Protein AF-A0A409YKT4-F1 (afdb_monomer)

InterPro domains:
  IPR027417 P-loop containing nucleoside triphosphate hydrolase [G3DSA:3.40.50.300] (1-97)

Structure (mmCIF, N/CA/C/O backbone):
data_AF-A0A409YKT4-F1
#
_entry.id   AF-A0A409YKT4-F1
#
loop_
_atom_site.group_PDB
_atom_site.id
_atom_site.type_symbol
_atom_site.label_atom_id
_atom_site.label_alt_id
_atom_site.label_comp_id
_atom_site.label_asym_id
_atom_site.label_entity_id
_atom_site.label_seq_id
_atom_site.pdbx_PDB_ins_code
_atom_site.Cartn_x
_atom_site.Cartn_y
_atom_site.Cartn_z
_atom_site.occupancy
_atom_site.B_iso_or_equiv
_atom_site.auth_seq_id
_atom_site.auth_comp_id
_atom_site.auth_asym_id
_atom_site.auth_atom_id
_atom_site.pdbx_PDB_model_num
ATOM 1 N N . MET A 1 1 ? 3.255 9.803 -7.952 1.00 63.53 1 MET A N 1
ATOM 2 C CA . MET A 1 1 ? 1.813 9.509 -7.768 1.00 63.53 1 MET A CA 1
ATOM 3 C C . MET A 1 1 ? 1.174 10.604 -6.913 1.00 63.53 1 MET A C 1
ATOM 5 O O . MET A 1 1 ? 1.896 11.323 -6.240 1.00 63.53 1 MET A O 1
ATOM 9 N N . GLY A 1 2 ? -0.152 10.777 -6.958 1.00 76.25 2 GLY A N 1
ATOM 10 C CA . GLY A 1 2 ? -0.863 11.796 -6.167 1.00 76.25 2 GLY A CA 1
ATOM 11 C C . GLY A 1 2 ? -1.295 11.315 -4.773 1.00 76.25 2 GLY A C 1
ATOM 12 O O . GLY A 1 2 ? -1.206 10.130 -4.449 1.00 76.25 2 GLY A O 1
ATOM 13 N N . GLY A 1 3 ? -1.831 12.228 -3.955 1.00 75.62 3 GLY A N 1
ATOM 14 C CA . GLY A 1 3 ? -2.206 11.950 -2.559 1.00 75.62 3 GLY A CA 1
ATOM 15 C C . GLY A 1 3 ? -3.282 10.870 -2.364 1.00 75.62 3 GLY A C 1
ATOM 16 O O . GLY A 1 3 ? -3.268 10.177 -1.350 1.00 75.62 3 GLY A O 1
ATOM 17 N N . THR A 1 4 ? -4.196 10.678 -3.322 1.00 82.00 4 THR A N 1
ATOM 18 C CA . THR A 1 4 ? -5.217 9.613 -3.249 1.00 82.00 4 THR A CA 1
ATOM 19 C C . THR A 1 4 ? -4.596 8.226 -3.410 1.00 82.00 4 THR A C 1
ATOM 21 O O . THR A 1 4 ? -4.919 7.317 -2.651 1.00 82.00 4 THR A O 1
ATOM 24 N N . THR A 1 5 ? -3.653 8.062 -4.341 1.00 84.25 5 THR A N 1
ATOM 25 C CA . THR A 1 5 ? -2.999 6.771 -4.589 1.00 84.25 5 THR A CA 1
ATOM 26 C C . THR A 1 5 ? -2.176 6.319 -3.386 1.00 84.25 5 THR A C 1
ATOM 28 O O . THR A 1 5 ? -2.262 5.161 -2.990 1.00 84.25 5 THR A O 1
ATOM 31 N N . LEU A 1 6 ? -1.456 7.242 -2.739 1.00 85.12 6 LEU A N 1
ATOM 32 C CA . LEU A 1 6 ? -0.695 6.933 -1.526 1.00 85.12 6 LEU A CA 1
ATOM 33 C C . LEU A 1 6 ? -1.605 6.463 -0.380 1.00 85.12 6 LEU A C 1
ATOM 35 O O . LEU A 1 6 ? -1.274 5.517 0.329 1.00 85.12 6 LEU A O 1
ATOM 39 N N . LYS A 1 7 ? -2.783 7.077 -0.216 1.00 86.06 7 LYS A N 1
ATOM 40 C CA . LYS A 1 7 ? -3.769 6.630 0.781 1.00 86.06 7 LYS A CA 1
ATOM 41 C C . LYS A 1 7 ? -4.293 5.232 0.489 1.00 86.06 7 LYS A C 1
ATOM 43 O O . LYS A 1 7 ? -4.445 4.447 1.421 1.00 86.06 7 LYS A O 1
ATOM 48 N N . ASN A 1 8 ? -4.537 4.919 -0.780 1.00 88.75 8 ASN A N 1
ATOM 49 C CA . ASN A 1 8 ? -4.979 3.588 -1.183 1.00 88.75 8 ASN A CA 1
ATOM 50 C C . ASN A 1 8 ? -3.906 2.536 -0.879 1.00 88.75 8 ASN A C 1
ATOM 52 O O . ASN A 1 8 ? -4.245 1.478 -0.361 1.00 88.75 8 ASN A O 1
ATOM 56 N N . LEU A 1 9 ? -2.624 2.844 -1.104 1.00 90.56 9 LEU A N 1
ATOM 57 C CA . LEU A 1 9 ? -1.517 1.955 -0.732 1.00 90.56 9 LEU A CA 1
ATOM 58 C C . LEU A 1 9 ? -1.435 1.748 0.786 1.00 90.56 9 LEU A C 1
ATOM 60 O O . LEU A 1 9 ? -1.391 0.615 1.253 1.00 90.56 9 LEU A O 1
ATOM 64 N N . GLN A 1 10 ? -1.526 2.820 1.576 1.00 90.00 10 GLN A N 1
ATOM 65 C CA . GLN A 1 10 ? -1.549 2.716 3.042 1.00 90.00 10 GLN A CA 1
ATOM 66 C C . GLN A 1 10 ? -2.761 1.927 3.563 1.00 90.00 10 GLN A C 1
ATOM 68 O O . GLN A 1 10 ? -2.669 1.233 4.576 1.00 90.00 10 GLN A O 1
ATOM 73 N N . MET A 1 11 ? -3.917 2.047 2.904 1.00 92.38 11 MET A N 1
ATOM 74 C CA . MET A 1 11 ? -5.100 1.246 3.217 1.00 92.38 11 MET A CA 1
ATOM 75 C C . MET A 1 11 ? -4.863 -0.228 2.865 1.00 92.38 11 MET A C 1
ATOM 77 O O . MET A 1 11 ? -5.152 -1.095 3.687 1.00 92.38 11 MET A O 1
ATOM 81 N N . PHE A 1 12 ? -4.298 -0.503 1.687 1.00 93.50 12 PHE A N 1
ATOM 82 C CA . PHE A 1 12 ? -3.968 -1.847 1.219 1.00 93.50 12 PHE A CA 1
ATOM 83 C C . PHE A 1 12 ? -3.010 -2.567 2.179 1.00 93.50 12 PHE A C 1
ATOM 85 O O . PHE A 1 12 ? -3.288 -3.688 2.595 1.00 93.50 12 PHE A O 1
ATOM 92 N N . GLU A 1 13 ? -1.952 -1.896 2.643 1.00 93.12 13 GLU A N 1
ATOM 93 C CA . GLU A 1 13 ? -1.027 -2.452 3.642 1.00 93.12 13 GLU A CA 1
ATOM 94 C C . GLU A 1 13 ? -1.730 -2.856 4.945 1.00 93.12 13 GLU A C 1
ATOM 96 O O . GLU A 1 13 ? -1.416 -3.888 5.544 1.00 93.12 13 GLU A O 1
ATOM 101 N N . ARG A 1 14 ? -2.698 -2.049 5.399 1.00 94.19 14 ARG A N 1
ATOM 102 C CA . ARG A 1 14 ? -3.488 -2.347 6.602 1.00 94.19 14 ARG A CA 1
ATOM 103 C C . ARG A 1 14 ? -4.474 -3.484 6.378 1.00 94.19 14 ARG A C 1
ATOM 105 O O . ARG A 1 14 ? -4.701 -4.241 7.311 1.00 94.19 14 ARG A O 1
ATOM 112 N N . LEU A 1 15 ? -5.039 -3.591 5.178 1.00 95.00 15 LEU A N 1
ATOM 113 C CA . LEU A 1 15 ? -5.950 -4.666 4.798 1.00 95.00 15 LEU A CA 1
ATOM 114 C C . LEU A 1 15 ? -5.220 -6.009 4.801 1.00 95.00 15 LEU A C 1
ATOM 116 O O . LEU A 1 15 ? -5.703 -6.959 5.413 1.00 95.00 15 LEU A O 1
ATOM 120 N N . CYS A 1 16 ? -4.055 -6.074 4.151 1.00 93.94 16 CYS A N 1
ATOM 121 C CA . CYS A 1 16 ? -3.241 -7.284 4.097 1.00 93.94 16 CYS A CA 1
ATOM 122 C C . CYS A 1 16 ? -2.681 -7.653 5.472 1.00 93.94 16 CYS A C 1
ATOM 124 O O . CYS A 1 16 ? -2.760 -8.808 5.885 1.00 93.94 16 CYS A O 1
ATOM 126 N N . GLY A 1 17 ? -2.145 -6.672 6.198 1.00 91.88 17 GLY A N 1
ATOM 127 C CA . GLY A 1 17 ? -1.386 -6.924 7.415 1.00 91.88 17 GLY A CA 1
ATOM 128 C C . GLY A 1 17 ? 0.046 -7.363 7.133 1.00 91.88 17 GLY A C 1
ATOM 129 O O . GLY A 1 17 ? 0.405 -7.782 6.034 1.00 91.88 17 GLY A O 1
ATOM 130 N N . LYS A 1 18 ? 0.889 -7.272 8.166 1.00 87.19 18 LYS A N 1
ATOM 131 C CA . LYS A 1 18 ? 2.337 -7.512 8.052 1.00 87.19 18 LYS A CA 1
ATOM 132 C C . LYS A 1 18 ? 2.676 -8.943 7.622 1.00 87.19 18 LYS A C 1
ATOM 134 O O . LYS A 1 18 ? 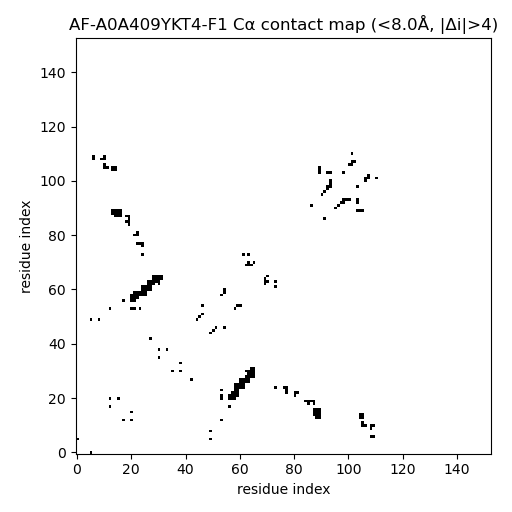3.691 -9.127 6.963 1.00 87.19 18 LYS A O 1
ATOM 139 N N . ASP A 1 19 ? 1.821 -9.903 7.966 1.00 85.88 19 ASP A N 1
ATOM 140 C CA . ASP A 1 19 ? 2.034 -11.335 7.722 1.00 85.88 19 ASP A CA 1
ATOM 141 C C . ASP A 1 19 ? 1.642 -11.778 6.307 1.00 85.88 19 ASP A C 1
ATOM 143 O O . ASP A 1 19 ? 1.755 -12.955 6.000 1.00 85.88 19 ASP A O 1
ATOM 147 N N . CYS A 1 20 ? 1.098 -10.884 5.473 1.00 90.62 20 CYS A N 1
ATOM 148 C CA . CYS A 1 20 ? 0.629 -11.232 4.125 1.00 90.62 20 CYS A CA 1
ATOM 149 C C . CYS A 1 20 ? 1.345 -10.454 3.017 1.00 90.62 20 CYS A C 1
ATOM 151 O O . CYS A 1 20 ? 1.163 -10.770 1.844 1.00 90.62 20 CYS A O 1
ATOM 153 N N . LEU A 1 21 ? 2.144 -9.436 3.362 1.00 91.81 21 LEU A N 1
ATOM 154 C CA . LEU A 1 21 ? 2.812 -8.587 2.371 1.00 91.81 21 LEU A CA 1
ATOM 155 C C . LEU A 1 21 ? 3.862 -9.341 1.546 1.00 91.81 21 LEU A C 1
ATOM 157 O O . LEU A 1 21 ? 4.083 -8.976 0.398 1.00 91.81 21 LEU A O 1
ATOM 161 N N . HIS A 1 22 ? 4.433 -10.429 2.068 1.00 90.19 22 HIS A N 1
ATOM 162 C CA . HIS A 1 22 ? 5.356 -11.284 1.314 1.00 90.19 22 HIS A CA 1
ATOM 163 C C . HIS A 1 22 ? 4.683 -12.040 0.157 1.00 90.19 22 HIS A C 1
ATOM 165 O O . HIS A 1 22 ? 5.362 -12.537 -0.732 1.00 90.19 22 HIS A O 1
ATOM 171 N N . ASN A 1 23 ? 3.347 -12.120 0.146 1.00 91.50 23 ASN A N 1
ATOM 172 C CA . ASN A 1 23 ? 2.569 -12.708 -0.950 1.00 91.50 23 ASN A CA 1
ATOM 173 C C . ASN A 1 23 ? 2.088 -11.660 -1.966 1.00 91.50 23 ASN A C 1
ATOM 175 O O . ASN A 1 23 ? 1.334 -11.989 -2.882 1.00 91.50 23 ASN A O 1
ATOM 179 N N . VAL A 1 24 ? 2.467 -10.391 -1.796 1.00 92.38 24 VAL A N 1
ATOM 180 C CA . VAL A 1 24 ? 2.081 -9.311 -2.705 1.00 92.38 24 VAL A CA 1
ATOM 181 C C . VAL A 1 24 ? 3.096 -9.215 -3.837 1.00 92.38 24 VAL A C 1
ATOM 183 O O . VAL A 1 24 ? 4.298 -9.123 -3.604 1.00 92.38 24 VAL A O 1
ATOM 186 N N . THR A 1 25 ? 2.600 -9.167 -5.072 1.00 94.19 25 THR A N 1
ATOM 187 C CA . THR A 1 25 ? 3.401 -8.854 -6.258 1.00 94.19 25 THR A CA 1
ATOM 188 C C . THR A 1 25 ? 2.943 -7.516 -6.822 1.00 94.19 25 THR A C 1
ATOM 190 O O . THR A 1 25 ? 1.819 -7.372 -7.300 1.00 94.19 25 THR A O 1
ATOM 193 N N . LEU A 1 26 ? 3.821 -6.524 -6.751 1.00 94.69 26 LEU A N 1
ATOM 194 C CA . LEU A 1 26 ? 3.650 -5.206 -7.341 1.00 94.69 26 LEU A CA 1
ATOM 195 C C . LEU A 1 26 ? 4.057 -5.280 -8.809 1.00 94.69 26 LEU A C 1
ATOM 197 O O . LEU A 1 26 ? 5.163 -5.708 -9.132 1.00 94.69 26 LEU A O 1
ATOM 201 N N . VAL A 1 27 ? 3.165 -4.860 -9.699 1.00 94.75 27 VAL A N 1
ATOM 202 C CA . VAL A 1 27 ? 3.396 -4.930 -11.143 1.00 94.75 27 VAL A CA 1
ATOM 203 C C . VAL A 1 27 ? 3.408 -3.525 -11.723 1.00 94.75 27 VAL A C 1
ATOM 205 O O . VAL A 1 27 ? 2.438 -2.781 -11.581 1.00 94.75 27 VAL A O 1
ATOM 208 N N . THR A 1 28 ? 4.501 -3.158 -12.386 1.00 93.81 28 THR A N 1
ATOM 209 C CA . THR A 1 28 ? 4.590 -1.926 -13.177 1.00 93.81 28 THR A CA 1
ATOM 210 C C . THR A 1 28 ? 4.247 -2.237 -14.632 1.00 93.81 28 THR A C 1
ATOM 212 O O . THR A 1 28 ? 4.727 -3.222 -15.184 1.00 93.81 28 THR A O 1
ATOM 215 N N . THR A 1 29 ? 3.388 -1.427 -15.243 1.00 92.25 29 THR A N 1
ATOM 216 C CA . THR A 1 29 ? 2.861 -1.603 -16.611 1.00 92.25 29 THR A CA 1
ATOM 217 C C . THR A 1 29 ? 3.225 -0.392 -17.478 1.00 92.25 29 THR A C 1
ATOM 219 O O . THR A 1 29 ? 3.846 0.543 -16.971 1.00 92.25 29 THR A O 1
ATOM 222 N N . MET A 1 30 ? 2.822 -0.396 -18.758 1.00 89.69 30 MET A N 1
ATOM 223 C CA . MET A 1 30 ? 3.064 0.698 -19.722 1.00 89.69 30 MET A CA 1
ATOM 224 C C . MET A 1 30 ? 4.557 0.946 -20.000 1.00 89.69 30 MET A C 1
ATOM 226 O O . MET A 1 30 ? 4.995 2.081 -20.184 1.00 89.69 30 MET A O 1
ATOM 230 N N . TRP A 1 31 ? 5.360 -0.121 -19.991 1.00 91.75 31 TRP A N 1
ATOM 231 C CA . TRP A 1 31 ? 6.791 -0.056 -20.313 1.00 91.75 31 TRP A CA 1
ATOM 232 C C . TRP A 1 31 ? 7.062 0.151 -21.810 1.00 91.75 31 TRP A C 1
ATOM 234 O O . TRP A 1 31 ? 8.149 0.567 -22.185 1.00 91.75 31 TRP A O 1
ATOM 244 N N . ASP A 1 32 ? 6.065 -0.112 -22.647 1.00 88.81 32 ASP A N 1
ATOM 245 C CA . ASP A 1 32 ? 6.019 0.131 -24.089 1.00 88.81 32 ASP A CA 1
ATOM 246 C C . ASP A 1 32 ? 5.664 1.582 -24.460 1.00 88.81 32 ASP A C 1
ATOM 248 O O . ASP A 1 32 ? 5.966 2.020 -25.569 1.00 88.81 32 ASP A O 1
ATOM 252 N N . ASP A 1 33 ? 5.088 2.346 -23.527 1.00 88.12 33 ASP A N 1
ATOM 253 C CA . ASP A 1 33 ? 4.652 3.733 -23.750 1.00 88.12 33 ASP A CA 1
ATOM 254 C C . ASP A 1 33 ? 5.734 4.782 -23.427 1.00 88.12 33 ASP A C 1
ATOM 256 O O . ASP A 1 33 ? 5.525 5.985 -23.615 1.00 88.12 33 ASP A O 1
ATOM 260 N N . VAL A 1 34 ? 6.883 4.365 -22.888 1.00 90.56 34 VAL A N 1
ATOM 261 C CA . VAL A 1 34 ? 7.949 5.269 -22.435 1.00 90.56 34 VAL A CA 1
ATOM 262 C C . VAL A 1 34 ? 9.329 4.754 -22.812 1.00 90.56 34 VAL A C 1
ATOM 264 O O . VAL 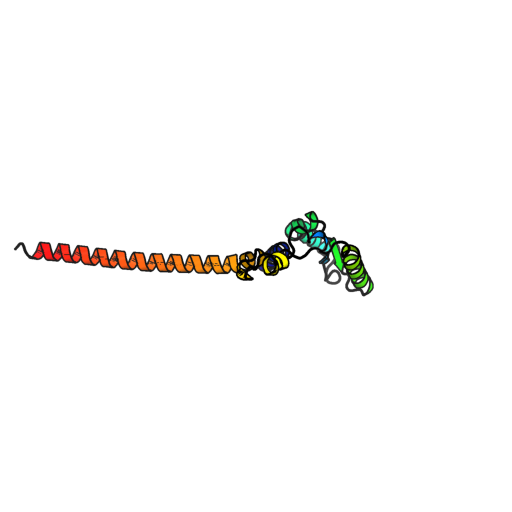A 1 34 ? 9.565 3.557 -22.915 1.00 90.56 34 VAL A O 1
ATOM 267 N N . GLU A 1 35 ? 10.283 5.671 -22.960 1.00 94.06 35 GLU A N 1
ATOM 268 C CA . GLU A 1 35 ? 11.684 5.290 -23.113 1.00 94.06 35 GLU A CA 1
ATOM 269 C C . GLU A 1 35 ? 12.204 4.579 -21.853 1.00 94.06 35 GLU A C 1
ATOM 271 O O . GLU A 1 35 ? 11.943 5.015 -20.728 1.00 94.06 35 GLU A O 1
ATOM 276 N N . GLU A 1 36 ? 13.005 3.528 -22.046 1.00 92.44 36 GLU A N 1
ATOM 277 C CA . GLU A 1 36 ? 13.514 2.647 -20.980 1.00 92.44 36 GLU A CA 1
ATOM 278 C C . GLU A 1 36 ? 14.168 3.413 -19.818 1.00 92.44 36 GLU A C 1
ATOM 280 O O . GLU A 1 36 ? 13.967 3.086 -18.645 1.00 92.44 36 GLU A O 1
ATOM 285 N N . HIS A 1 37 ? 14.929 4.468 -20.128 1.00 95.44 37 HIS A N 1
ATOM 286 C CA . HIS A 1 37 ? 15.611 5.271 -19.115 1.00 95.44 37 HIS A CA 1
ATOM 287 C C . HIS A 1 37 ? 14.616 6.058 -18.241 1.00 95.44 37 HIS A C 1
ATOM 289 O O . HIS A 1 37 ? 14.772 6.115 -17.023 1.00 95.44 37 HIS A O 1
ATOM 295 N N . ILE A 1 38 ? 13.547 6.598 -18.839 1.00 94.81 38 ILE A N 1
ATOM 296 C CA . ILE A 1 38 ? 12.479 7.312 -18.125 1.00 94.81 38 ILE A CA 1
ATOM 297 C C . ILE A 1 38 ? 11.678 6.327 -17.276 1.00 94.81 38 ILE A C 1
ATOM 299 O O . ILE A 1 38 ? 11.377 6.612 -16.115 1.00 94.81 38 ILE A O 1
A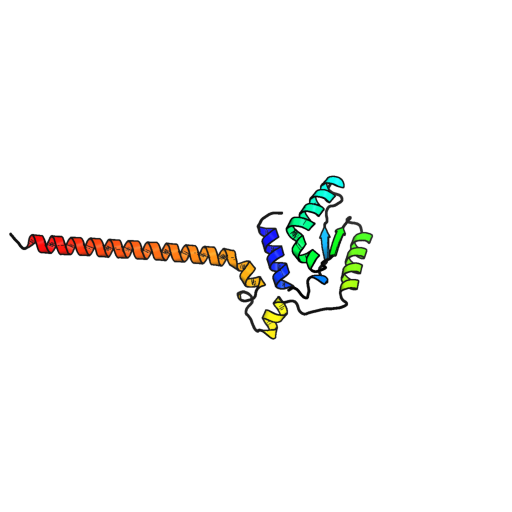TOM 303 N N . GLY A 1 39 ? 11.331 5.170 -17.847 1.00 94.81 39 GLY A N 1
ATOM 304 C CA . GLY A 1 39 ? 10.633 4.099 -17.139 1.00 94.81 39 GLY A CA 1
ATOM 305 C C . GLY A 1 39 ? 11.415 3.629 -15.913 1.00 94.81 39 GLY A C 1
ATOM 306 O O . GLY A 1 39 ? 10.858 3.548 -14.820 1.00 94.81 39 GLY A O 1
ATOM 307 N N . THR A 1 40 ? 12.723 3.420 -16.064 1.00 95.62 40 THR A N 1
ATOM 308 C CA . THR A 1 40 ? 13.608 2.991 -14.975 1.00 95.62 40 THR A CA 1
ATOM 309 C C . THR A 1 40 ? 13.701 4.028 -13.855 1.00 95.62 40 THR A C 1
ATOM 311 O O . THR A 1 40 ? 13.567 3.665 -12.686 1.00 95.62 40 THR A O 1
ATOM 314 N N . GLU A 1 41 ? 13.841 5.318 -14.175 1.00 95.56 41 GLU A N 1
ATOM 315 C CA . GLU A 1 41 ? 13.838 6.372 -13.150 1.00 95.56 41 GLU A CA 1
ATOM 316 C C . GLU A 1 41 ? 12.488 6.469 -12.421 1.00 95.56 41 GLU A C 1
ATOM 318 O O . GLU A 1 41 ? 12.439 6.623 -11.199 1.00 95.56 41 GLU A O 1
ATOM 323 N N . ARG A 1 42 ? 11.367 6.307 -13.137 1.00 94.81 42 ARG A N 1
ATOM 324 C CA . ARG A 1 42 ? 10.032 6.267 -12.518 1.00 94.81 42 ARG A CA 1
ATOM 325 C C . ARG A 1 42 ? 9.846 5.042 -11.631 1.00 94.81 42 ARG A C 1
ATOM 327 O O . ARG A 1 42 ? 9.296 5.168 -10.540 1.00 94.81 42 ARG A O 1
ATOM 334 N N . GLU A 1 43 ? 10.294 3.866 -12.064 1.00 95.94 43 GLU A N 1
ATOM 335 C CA . GLU A 1 43 ? 10.243 2.654 -11.243 1.00 95.94 43 GLU A CA 1
ATOM 336 C C . GLU A 1 43 ? 11.087 2.815 -9.979 1.00 95.94 43 GLU A C 1
ATOM 338 O O . GLU A 1 43 ? 10.646 2.421 -8.901 1.00 95.94 43 GLU A O 1
ATOM 343 N N . LYS A 1 44 ? 12.263 3.4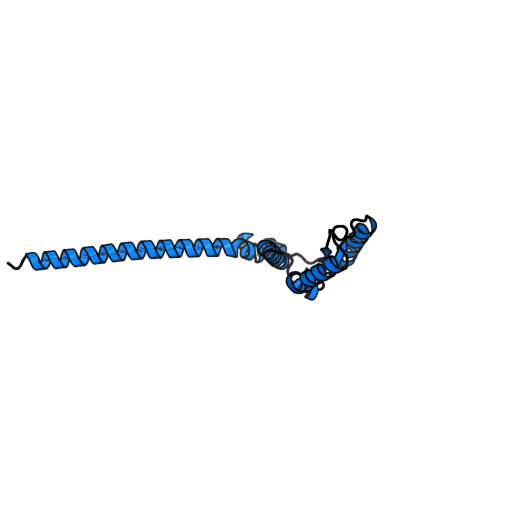39 -10.084 1.00 95.94 44 LYS A N 1
ATOM 344 C CA . LYS A 1 44 ? 13.101 3.742 -8.925 1.00 95.94 44 LYS A CA 1
ATOM 345 C C . LYS A 1 44 ? 12.356 4.614 -7.912 1.00 95.94 44 LYS A C 1
ATOM 347 O O . LYS A 1 44 ? 12.297 4.249 -6.742 1.00 95.94 44 LYS A O 1
ATOM 352 N N . GLN A 1 45 ? 11.700 5.684 -8.362 1.00 94.06 45 GLN A N 1
ATOM 353 C CA . GLN A 1 45 ? 10.852 6.511 -7.492 1.00 94.06 45 GLN A CA 1
ATOM 354 C C . GLN A 1 45 ? 9.693 5.710 -6.881 1.00 94.06 45 GLN A C 1
ATOM 356 O O . GLN A 1 45 ? 9.410 5.828 -5.693 1.00 94.06 45 GLN A O 1
ATOM 361 N N . LEU A 1 46 ? 9.025 4.851 -7.661 1.00 94.25 46 LEU A N 1
ATOM 362 C CA . LEU A 1 46 ? 7.972 3.974 -7.136 1.00 94.25 46 LEU A CA 1
ATOM 363 C C . LEU A 1 46 ? 8.499 3.051 -6.034 1.00 94.25 46 LEU A C 1
ATOM 365 O O . LEU A 1 46 ? 7.869 2.917 -4.984 1.00 94.25 46 LEU A O 1
ATOM 369 N N . ARG A 1 47 ? 9.666 2.448 -6.260 1.00 95.25 47 ARG A N 1
ATOM 370 C CA . ARG A 1 47 ? 10.344 1.558 -5.319 1.00 95.25 47 ARG A CA 1
ATOM 371 C C . ARG A 1 47 ? 10.721 2.274 -4.024 1.00 95.25 47 ARG A C 1
ATOM 373 O O . ARG A 1 47 ? 10.458 1.730 -2.957 1.00 95.25 47 ARG A O 1
ATOM 380 N N . GLU A 1 48 ? 11.322 3.454 -4.119 1.00 93.62 48 GLU A N 1
ATOM 381 C CA . GLU A 1 48 ? 11.875 4.190 -2.976 1.00 93.62 48 GLU A CA 1
ATOM 382 C C . GLU A 1 48 ? 10.792 4.923 -2.170 1.00 93.62 48 GLU A C 1
ATOM 384 O O . GLU A 1 48 ? 10.785 4.841 -0.942 1.00 93.62 48 GLU A O 1
ATOM 389 N N . ASP A 1 49 ? 9.831 5.565 -2.838 1.00 90.50 49 ASP A N 1
ATOM 390 C CA . ASP A 1 49 ? 8.888 6.464 -2.165 1.00 90.50 49 ASP A CA 1
ATOM 391 C C . ASP A 1 49 ? 7.554 5.795 -1.806 1.00 90.50 49 ASP A C 1
ATOM 393 O O . ASP A 1 49 ? 6.924 6.148 -0.807 1.00 90.50 49 ASP A O 1
ATOM 397 N N . TYR A 1 50 ? 7.084 4.849 -2.628 1.00 90.81 50 TYR A N 1
ATOM 398 C CA . TYR A 1 50 ? 5.714 4.321 -2.526 1.00 90.81 50 TYR A CA 1
ATOM 399 C C . TYR A 1 50 ? 5.666 2.858 -2.097 1.00 90.81 50 TYR A C 1
ATOM 401 O O . TYR A 1 50 ? 4.770 2.466 -1.353 1.00 90.81 50 TYR A O 1
ATOM 409 N N . PHE A 1 51 ? 6.608 2.043 -2.568 1.00 93.69 51 PHE A N 1
ATOM 410 C CA . PHE A 1 51 ? 6.596 0.595 -2.364 1.00 93.69 51 PHE A CA 1
ATOM 411 C C . PHE A 1 51 ? 7.607 0.111 -1.329 1.00 93.69 51 PHE A C 1
ATOM 413 O O . PHE A 1 51 ? 7.562 -1.058 -0.948 1.00 93.69 51 PHE A O 1
ATOM 420 N N . ALA A 1 52 ? 8.474 0.993 -0.825 1.00 92.50 52 ALA A N 1
ATOM 421 C CA . ALA A 1 52 ? 9.548 0.641 0.097 1.00 92.50 52 ALA A CA 1
ATOM 422 C C . ALA A 1 52 ? 9.065 -0.163 1.312 1.00 92.50 52 ALA A C 1
ATOM 424 O O . ALA A 1 52 ? 9.688 -1.157 1.679 1.00 92.50 52 ALA A O 1
ATOM 425 N N . ALA A 1 53 ? 7.930 0.216 1.909 1.00 90.31 53 ALA A N 1
ATOM 426 C CA . ALA A 1 53 ? 7.374 -0.480 3.068 1.00 90.31 53 ALA A CA 1
ATOM 427 C C . ALA A 1 53 ? 6.932 -1.920 2.748 1.00 90.31 53 ALA A C 1
ATOM 429 O O . ALA A 1 53 ? 7.194 -2.829 3.538 1.00 90.31 53 ALA A O 1
ATOM 430 N N . MET A 1 54 ? 6.318 -2.147 1.583 1.00 92.62 54 MET A N 1
ATOM 431 C CA . MET A 1 54 ? 5.912 -3.482 1.130 1.00 92.62 54 MET A CA 1
ATOM 432 C C . MET A 1 54 ? 7.118 -4.325 0.701 1.00 92.62 54 MET A C 1
ATOM 434 O O . MET A 1 54 ? 7.218 -5.489 1.079 1.00 92.62 54 MET A O 1
ATOM 438 N N . ILE A 1 55 ? 8.079 -3.732 -0.010 1.00 94.38 55 ILE A N 1
ATOM 439 C CA . ILE A 1 55 ? 9.310 -4.410 -0.448 1.00 94.38 55 ILE A CA 1
ATOM 440 C C . ILE A 1 55 ? 10.165 -4.820 0.760 1.00 94.38 55 ILE A C 1
ATOM 442 O O . ILE A 1 55 ? 10.666 -5.940 0.818 1.00 94.38 55 ILE A O 1
ATOM 446 N N . ALA A 1 56 ? 10.251 -3.976 1.794 1.00 93.00 56 ALA A N 1
ATOM 447 C CA . ALA A 1 56 ? 10.887 -4.328 3.067 1.00 93.00 56 ALA A CA 1
ATOM 448 C C . ALA A 1 56 ? 10.200 -5.513 3.781 1.00 93.00 56 ALA A C 1
ATOM 450 O O . ALA A 1 56 ? 10.768 -6.106 4.701 1.00 93.00 56 ALA A O 1
ATOM 451 N N . LYS A 1 57 ? 8.976 -5.859 3.370 1.00 91.12 57 LYS A N 1
ATOM 452 C CA . LYS A 1 57 ? 8.200 -7.023 3.814 1.00 91.12 57 LYS A CA 1
ATOM 453 C C . LYS A 1 57 ? 8.131 -8.127 2.759 1.00 91.12 57 LYS A C 1
ATOM 455 O O . LYS A 1 57 ? 7.230 -8.952 2.821 1.00 91.12 57 LYS A O 1
ATOM 460 N N . GLN A 1 58 ? 9.118 -8.172 1.864 1.00 91.38 58 GLN A N 1
ATOM 461 C CA . GLN A 1 58 ? 9.301 -9.219 0.856 1.00 91.38 58 GLN A CA 1
ATOM 462 C C . GLN A 1 58 ? 8.211 -9.251 -0.222 1.00 91.38 58 GLN A C 1
ATOM 464 O O . GLN A 1 58 ? 8.019 -10.284 -0.852 1.00 91.38 58 GLN A O 1
ATOM 469 N N . ALA A 1 59 ? 7.508 -8.138 -0.452 1.00 93.31 59 ALA A N 1
ATOM 470 C CA . ALA A 1 59 ? 6.695 -8.012 -1.655 1.00 93.31 59 ALA A CA 1
ATOM 471 C C . ALA A 1 59 ? 7.599 -7.991 -2.898 1.00 93.31 59 ALA A C 1
ATOM 473 O O . ALA A 1 59 ? 8.630 -7.311 -2.914 1.00 93.31 59 ALA A O 1
ATOM 474 N N . ASP A 1 60 ? 7.180 -8.690 -3.947 1.00 93.50 60 ASP A N 1
ATOM 475 C CA . ASP A 1 60 ? 7.874 -8.690 -5.232 1.00 93.50 60 ASP A CA 1
ATOM 476 C C . ASP A 1 60 ? 7.538 -7.428 -6.032 1.00 93.50 60 ASP A C 1
ATOM 478 O O . ASP A 1 60 ? 6.425 -6.910 -5.952 1.00 93.50 60 ASP A O 1
ATOM 482 N N . LEU A 1 61 ? 8.478 -6.958 -6.853 1.00 94.75 61 LEU A N 1
ATOM 483 C CA . LEU A 1 61 ? 8.260 -5.899 -7.840 1.00 94.75 61 LEU A CA 1
ATOM 484 C C . LEU A 1 61 ? 8.662 -6.417 -9.223 1.00 94.75 61 LEU A C 1
ATOM 486 O O . LEU A 1 61 ? 9.817 -6.783 -9.436 1.00 94.75 61 LEU A O 1
ATOM 490 N N . VAL A 1 62 ? 7.710 -6.457 -10.154 1.00 94.38 62 VAL A N 1
ATOM 491 C CA . VAL A 1 62 ? 7.868 -7.067 -11.482 1.00 94.38 62 VAL A CA 1
ATOM 492 C C . VAL A 1 62 ? 7.405 -6.096 -12.569 1.00 94.38 62 VAL A C 1
ATOM 494 O O . VAL A 1 62 ? 6.421 -5.378 -12.396 1.00 94.38 62 VAL A O 1
ATOM 497 N N . ARG A 1 63 ? 8.106 -6.080 -13.707 1.00 93.69 63 ARG A N 1
ATOM 498 C CA . ARG A 1 63 ? 7.723 -5.310 -14.899 1.00 93.69 63 ARG A CA 1
ATOM 499 C C . ARG A 1 63 ? 6.842 -6.158 -15.821 1.00 93.69 63 ARG A C 1
ATOM 501 O O . ARG A 1 63 ? 7.187 -7.301 -16.116 1.00 93.69 63 ARG A O 1
ATOM 508 N N . ALA A 1 64 ? 5.733 -5.592 -16.286 1.00 93.00 64 ALA A N 1
ATOM 509 C CA . ALA A 1 64 ? 4.876 -6.166 -17.317 1.00 93.00 64 ALA A CA 1
ATOM 510 C C . ALA A 1 64 ? 5.141 -5.484 -18.664 1.00 93.00 64 ALA A C 1
ATOM 512 O O . ALA A 1 64 ? 4.920 -4.282 -18.801 1.00 93.00 64 ALA A O 1
ATOM 513 N N . ASP A 1 65 ? 5.576 -6.255 -19.659 1.00 87.50 65 ASP A N 1
ATOM 514 C CA . ASP A 1 65 ? 5.932 -5.777 -21.007 1.00 87.50 65 ASP A CA 1
ATOM 515 C C . ASP A 1 65 ? 4.783 -5.929 -22.028 1.00 87.50 65 ASP A C 1
ATOM 517 O O . ASP A 1 65 ? 5.013 -5.972 -23.233 1.00 87.50 65 ASP A O 1
ATOM 521 N N . ASN A 1 66 ? 3.543 -6.069 -21.543 1.00 85.06 66 ASN A N 1
ATOM 522 C CA . ASN A 1 66 ? 2.336 -6.322 -22.341 1.00 85.06 66 ASN A CA 1
ATOM 523 C C . ASN A 1 66 ? 2.393 -7.574 -23.242 1.00 85.06 66 ASN A C 1
ATOM 525 O O . ASN A 1 66 ? 1.533 -7.758 -24.106 1.00 85.06 66 ASN A O 1
ATOM 529 N N . THR A 1 67 ? 3.333 -8.497 -23.010 1.00 88.00 67 THR A N 1
ATOM 530 C CA . THR A 1 67 ? 3.356 -9.790 -23.700 1.00 88.00 67 THR A CA 1
ATOM 531 C C . THR A 1 67 ? 2.626 -10.887 -22.909 1.00 88.00 67 THR A C 1
ATOM 533 O O . THR A 1 67 ? 2.591 -10.878 -21.667 1.00 88.00 67 THR A O 1
ATOM 536 N N . PRO A 1 68 ? 2.091 -11.917 -23.598 1.00 89.38 68 PRO A N 1
ATOM 537 C CA . PRO A 1 68 ? 1.563 -13.107 -22.931 1.00 89.38 68 PRO A CA 1
ATOM 538 C C . PRO A 1 68 ? 2.605 -13.804 -22.046 1.00 89.38 68 PRO A C 1
ATOM 540 O O . PRO A 1 68 ? 2.262 -14.315 -20.981 1.00 89.38 68 PRO A O 1
ATOM 543 N N . SER A 1 69 ? 3.878 -13.789 -22.455 1.00 90.31 69 SER A N 1
ATOM 544 C CA . SER A 1 69 ? 4.979 -14.413 -21.715 1.00 90.31 69 SER A CA 1
ATOM 545 C C . SER A 1 69 ? 5.222 -13.727 -20.369 1.00 90.31 69 SER A C 1
ATOM 547 O O . SER A 1 69 ? 5.297 -14.401 -19.342 1.00 90.31 69 SER A O 1
ATOM 549 N N . SER A 1 70 ? 5.285 -12.391 -20.338 1.00 90.44 70 SER A N 1
ATOM 550 C CA . SER A 1 70 ? 5.434 -11.648 -19.079 1.00 90.44 70 SER A CA 1
ATOM 551 C C . SER A 1 70 ? 4.239 -11.859 -18.150 1.00 90.44 70 SER A C 1
ATOM 553 O O . SER A 1 70 ? 4.418 -12.157 -16.969 1.00 90.44 70 SER A O 1
ATOM 555 N N . THR A 1 71 ? 3.019 -11.836 -18.695 1.00 88.81 71 THR A N 1
ATOM 556 C CA . THR A 1 71 ? 1.795 -12.109 -17.923 1.00 88.81 71 THR A CA 1
ATOM 557 C C . THR A 1 71 ? 1.824 -13.502 -17.283 1.00 88.81 71 THR A C 1
ATOM 559 O O . THR A 1 71 ? 1.532 -13.653 -16.095 1.00 88.81 71 THR A O 1
ATOM 562 N N . GLN A 1 72 ? 2.231 -14.529 -18.037 1.00 93.50 72 GLN A N 1
ATOM 563 C CA . GLN A 1 72 ? 2.403 -15.888 -17.512 1.00 93.50 72 GLN A CA 1
ATOM 564 C C . GLN A 1 72 ? 3.504 -15.967 -16.448 1.00 93.50 72 GLN A C 1
ATOM 566 O O . GLN A 1 72 ? 3.349 -16.684 -15.455 1.00 93.50 72 GLN A O 1
ATOM 571 N N . GLY A 1 73 ? 4.594 -15.216 -16.622 1.00 92.88 73 GLY A N 1
ATOM 572 C CA . GLY A 1 73 ? 5.663 -15.087 -15.634 1.00 92.88 73 GLY A CA 1
ATOM 573 C C . GLY A 1 73 ? 5.157 -14.514 -14.310 1.00 92.88 73 GLY A C 1
ATOM 574 O O . GLY A 1 73 ? 5.403 -15.103 -13.259 1.00 92.88 73 GLY A O 1
ATOM 575 N N . ILE A 1 74 ? 4.373 -13.434 -14.361 1.00 93.38 74 ILE A N 1
ATOM 576 C CA . ILE A 1 74 ? 3.758 -12.804 -13.183 1.00 93.38 74 ILE A CA 1
ATOM 577 C C . ILE A 1 74 ? 2.836 -13.791 -12.459 1.00 93.38 74 ILE A C 1
ATOM 579 O O . ILE A 1 74 ? 2.969 -13.982 -11.251 1.00 93.38 74 ILE A O 1
ATOM 583 N N . ILE A 1 75 ? 1.946 -14.475 -13.187 1.00 92.88 75 ILE A N 1
ATOM 584 C CA . ILE A 1 75 ? 1.054 -15.493 -12.604 1.00 92.88 75 ILE A CA 1
ATOM 585 C C . ILE A 1 75 ? 1.869 -16.618 -11.954 1.00 92.88 75 ILE A C 1
ATOM 587 O O . ILE A 1 75 ? 1.560 -17.053 -10.845 1.00 92.88 75 ILE A O 1
ATOM 591 N N . SER A 1 76 ? 2.939 -17.066 -12.612 1.00 91.75 76 SER A N 1
ATOM 592 C CA . SER A 1 76 ? 3.825 -18.102 -12.078 1.00 91.75 76 SER A CA 1
ATOM 593 C C . SER A 1 76 ? 4.502 -17.664 -10.777 1.00 91.75 76 SER A C 1
ATOM 595 O O . SER A 1 76 ? 4.629 -18.477 -9.863 1.00 91.75 76 SER A O 1
ATOM 597 N N . THR A 1 77 ? 4.916 -16.398 -10.667 1.00 89.12 77 THR A N 1
ATOM 598 C CA . THR A 1 77 ? 5.455 -15.818 -9.427 1.00 89.12 77 THR A CA 1
ATOM 599 C C . THR A 1 77 ? 4.409 -15.819 -8.317 1.00 89.12 77 THR A C 1
ATOM 601 O O . THR A 1 77 ? 4.678 -16.343 -7.238 1.00 89.12 77 THR A O 1
ATOM 604 N N . ILE A 1 78 ? 3.187 -15.352 -8.602 1.00 90.75 78 ILE A N 1
ATOM 605 C CA . ILE A 1 78 ? 2.084 -15.356 -7.630 1.00 90.75 78 ILE A CA 1
ATOM 606 C C . ILE A 1 78 ? 1.847 -16.777 -7.106 1.00 90.75 78 ILE A C 1
ATOM 608 O O . ILE A 1 78 ? 1.850 -16.994 -5.897 1.00 90.75 78 ILE A O 1
ATOM 612 N N . ILE A 1 79 ? 1.723 -17.766 -7.999 1.00 90.75 79 ILE A N 1
ATOM 613 C CA . ILE A 1 79 ? 1.490 -19.169 -7.621 1.00 90.75 79 ILE A CA 1
ATOM 614 C C . ILE A 1 79 ? 2.643 -19.729 -6.778 1.00 90.75 79 ILE A C 1
ATOM 616 O O . ILE A 1 79 ? 2.400 -20.433 -5.798 1.00 90.75 79 ILE A O 1
ATOM 620 N N . LYS A 1 80 ? 3.899 -19.414 -7.120 1.00 86.94 80 LYS A N 1
ATOM 621 C CA . LYS A 1 80 ? 5.072 -19.844 -6.340 1.00 86.94 80 LYS A CA 1
ATOM 622 C C . LYS A 1 80 ? 5.053 -19.306 -4.909 1.00 86.94 80 LYS A C 1
ATOM 624 O O . LYS A 1 80 ? 5.538 -20.006 -4.016 1.00 86.94 80 LYS A O 1
ATOM 629 N N . ASN A 1 81 ? 4.485 -18.120 -4.703 1.00 83.81 81 ASN A N 1
ATOM 630 C CA . ASN A 1 81 ? 4.422 -17.456 -3.404 1.00 83.81 81 ASN A CA 1
ATOM 631 C C . ASN A 1 81 ? 3.236 -17.931 -2.543 1.00 83.81 81 ASN A C 1
ATOM 633 O O . ASN A 1 81 ? 3.295 -17.811 -1.326 1.00 83.81 81 ASN A O 1
ATOM 637 N N . LEU A 1 82 ? 2.224 -18.607 -3.109 1.00 82.12 82 LEU A N 1
ATOM 638 C CA . LEU A 1 82 ? 1.054 -19.140 -2.373 1.00 82.12 82 LEU A CA 1
ATOM 639 C C . LEU A 1 82 ? 1.366 -20.217 -1.308 1.00 82.12 82 LEU A C 1
ATOM 641 O O . LEU A 1 82 ? 0.448 -20.778 -0.711 1.00 82.12 82 LEU A O 1
ATOM 645 N N . LYS A 1 83 ? 2.636 -20.539 -1.044 1.00 70.12 83 LYS A N 1
ATOM 646 C CA . LYS A 1 83 ? 3.038 -21.608 -0.114 1.00 70.12 83 LYS A CA 1
ATOM 647 C C . LYS A 1 83 ? 2.597 -21.359 1.330 1.00 70.12 83 LYS A C 1
ATOM 649 O O . LYS A 1 83 ? 2.423 -22.322 2.071 1.00 70.12 83 LYS A O 1
ATOM 654 N N . THR A 1 84 ? 2.408 -20.100 1.728 1.00 75.12 84 THR A N 1
ATOM 655 C CA . THR A 1 84 ? 1.941 -19.723 3.069 1.00 75.12 84 THR A CA 1
ATOM 656 C C . THR A 1 84 ? 0.815 -18.700 2.974 1.00 75.12 84 THR A C 1
ATOM 658 O O . THR A 1 84 ? 1.035 -17.493 2.894 1.00 75.12 84 THR A O 1
ATOM 661 N N . LEU A 1 85 ? -0.426 -19.187 2.979 1.00 80.44 85 LEU A N 1
ATOM 662 C CA . LEU A 1 85 ? -1.606 -18.331 3.042 1.00 80.44 85 LEU A CA 1
ATOM 663 C C . LEU A 1 85 ? -1.970 -18.057 4.500 1.00 80.44 85 LEU A C 1
ATOM 665 O O . LEU A 1 85 ? -2.384 -18.954 5.233 1.00 80.44 85 LEU A O 1
ATOM 669 N N . HIS A 1 86 ? -1.835 -16.798 4.904 1.00 86.94 86 HIS A N 1
ATOM 670 C CA . HIS A 1 86 ? -2.367 -16.299 6.163 1.00 86.94 86 HIS A CA 1
ATOM 671 C C . HIS A 1 86 ? -3.666 -15.527 5.896 1.00 86.94 86 HIS A C 1
ATOM 673 O O . HIS A 1 86 ? -3.785 -14.885 4.850 1.00 86.94 86 HIS A O 1
ATOM 679 N N . PRO A 1 87 ? -4.648 -15.567 6.816 1.00 91.56 87 PRO A N 1
ATOM 680 C CA . PRO A 1 87 ? -5.792 -14.669 6.743 1.00 91.56 87 PRO A CA 1
ATOM 681 C C . PRO A 1 87 ? -5.312 -13.218 6.721 1.00 91.56 87 PRO A C 1
ATOM 683 O O . PRO A 1 87 ? -4.447 -12.844 7.521 1.00 91.56 87 PRO A O 1
ATOM 686 N N . LEU A 1 88 ? -5.896 -12.408 5.839 1.00 94.50 88 LEU A N 1
ATOM 687 C CA . LEU A 1 88 ? -5.613 -10.975 5.788 1.00 94.50 88 LEU A CA 1
ATOM 688 C C . LEU A 1 88 ? -6.003 -10.337 7.126 1.00 94.50 88 LEU A C 1
ATOM 690 O O . LEU A 1 88 ? -6.955 -10.782 7.773 1.00 94.50 88 LEU A O 1
ATOM 694 N N . GLU A 1 89 ? -5.318 -9.271 7.533 1.00 95.81 89 GLU A N 1
ATOM 695 C CA . GLU A 1 89 ? -5.653 -8.561 8.776 1.00 95.81 89 GLU A CA 1
ATOM 696 C C . GLU A 1 89 ? -7.128 -8.149 8.811 1.00 95.81 89 GLU A C 1
ATOM 698 O O . GLU A 1 89 ? -7.808 -8.393 9.804 1.00 95.81 89 GLU A O 1
ATOM 703 N N . LEU A 1 90 ? -7.656 -7.642 7.692 1.00 96.38 90 LEU A N 1
ATOM 704 C CA . LEU A 1 90 ? -9.071 -7.290 7.591 1.00 96.38 90 LEU A CA 1
ATOM 705 C C . LEU A 1 90 ? -9.991 -8.494 7.856 1.00 96.38 90 LEU A C 1
ATOM 707 O O . LEU A 1 90 ? -11.017 -8.358 8.515 1.00 96.38 90 LEU A O 1
ATOM 711 N N . GLN A 1 91 ? -9.632 -9.684 7.372 1.00 95.56 91 GLN A N 1
ATOM 712 C CA . GLN A 1 91 ? -10.420 -10.896 7.613 1.00 95.56 91 GLN A CA 1
ATOM 713 C C . GLN A 1 91 ? -10.375 -11.305 9.090 1.00 95.56 91 GLN A C 1
ATOM 715 O O . GLN A 1 91 ? -11.401 -11.707 9.636 1.00 95.56 91 GLN A O 1
ATOM 720 N N . LYS A 1 92 ? -9.218 -11.161 9.755 1.00 96.38 92 LYS A N 1
ATOM 721 C CA . LYS A 1 92 ? -9.096 -11.385 11.206 1.00 96.38 92 LYS A CA 1
ATOM 722 C C . LYS A 1 92 ? -9.987 -10.405 11.979 1.00 96.38 92 LYS A C 1
ATOM 724 O O . LYS A 1 92 ? -10.739 -10.831 12.849 1.00 96.38 92 LYS A O 1
ATOM 729 N N . GLU A 1 93 ? -9.953 -9.121 11.627 1.00 97.44 93 GLU A N 1
ATOM 730 C CA . GLU A 1 93 ? -10.749 -8.078 12.285 1.00 97.44 93 GLU A CA 1
ATOM 731 C C . GLU A 1 93 ? -12.259 -8.298 12.123 1.00 97.44 93 GLU A C 1
ATOM 733 O O . GLU A 1 93 ? -12.995 -8.251 13.107 1.00 97.44 93 GLU A O 1
ATOM 738 N N . LEU A 1 94 ? -12.719 -8.596 10.906 1.00 97.44 94 LEU A N 1
ATOM 739 C CA . LEU A 1 94 ? -14.143 -8.799 10.627 1.00 97.44 94 LEU A CA 1
ATOM 740 C C . LEU A 1 94 ? -14.687 -10.098 11.240 1.00 97.44 94 LEU A C 1
ATOM 742 O O . LEU A 1 94 ? -15.789 -10.109 11.777 1.00 97.44 94 LEU A O 1
ATOM 746 N N . VAL A 1 95 ? -13.939 -11.202 11.143 1.00 96.38 95 VAL A N 1
ATOM 747 C CA . VAL A 1 95 ? -14.456 -12.536 11.491 1.00 96.38 95 VAL A CA 1
ATOM 748 C C . VAL A 1 95 ? -14.076 -12.939 12.911 1.00 96.38 95 VAL A C 1
ATOM 750 O O . VAL A 1 95 ? -14.943 -13.313 13.696 1.00 96.38 95 VAL A O 1
ATOM 753 N N . ALA A 1 96 ? -12.788 -12.870 13.254 1.00 95.38 96 ALA A N 1
ATOM 754 C CA . ALA A 1 96 ? -12.303 -13.341 14.550 1.00 95.38 96 ALA A CA 1
ATOM 755 C C . ALA A 1 96 ? -12.556 -12.317 15.664 1.00 95.38 96 ALA A C 1
ATOM 757 O O . ALA A 1 96 ? -12.907 -12.703 16.776 1.00 95.38 96 ALA A O 1
ATOM 758 N N . TYR A 1 97 ? -12.404 -11.023 15.366 1.00 96.00 97 TYR A N 1
ATOM 759 C CA . TYR A 1 97 ? -12.633 -9.944 16.335 1.00 96.00 97 TYR A CA 1
ATOM 760 C C . TYR A 1 97 ? -14.033 -9.325 16.248 1.00 96.00 97 TYR A C 1
ATOM 762 O O . TYR A 1 97 ? -14.343 -8.447 17.049 1.00 96.00 97 TYR A O 1
ATOM 770 N N . GLN A 1 98 ? -14.871 -9.785 15.308 1.00 96.56 98 GLN A N 1
ATOM 771 C CA . GLN A 1 98 ? -16.255 -9.327 15.114 1.00 96.56 98 GLN A CA 1
ATOM 772 C C . GLN A 1 98 ? -16.382 -7.798 15.038 1.00 96.56 98 GLN A C 1
ATOM 774 O O . GLN A 1 98 ? -17.312 -7.200 15.575 1.00 96.56 98 GLN A O 1
ATOM 779 N N . MET A 1 99 ? -15.412 -7.148 14.396 1.00 97.44 99 MET A N 1
ATOM 780 C CA . MET A 1 99 ? -15.414 -5.702 14.223 1.00 97.44 99 MET A CA 1
ATOM 781 C C . MET A 1 99 ? -16.257 -5.315 13.012 1.00 97.44 99 MET A C 1
ATOM 783 O O . MET A 1 99 ? -16.155 -5.933 11.954 1.00 97.44 99 MET A O 1
ATOM 787 N N . ASP A 1 100 ? -17.005 -4.220 13.118 1.00 95.81 100 ASP A N 1
ATOM 788 C CA . ASP A 1 100 ? -17.610 -3.603 11.940 1.00 95.81 100 ASP A CA 1
ATOM 789 C C . ASP A 1 100 ? -16.537 -3.013 11.021 1.00 95.81 100 ASP A C 1
ATOM 791 O O . ASP A 1 100 ? -15.524 -2.478 11.487 1.00 95.81 100 ASP A O 1
ATOM 795 N N . LEU A 1 101 ? -16.793 -3.023 9.710 1.00 93.75 101 LEU A N 1
ATOM 796 C CA . LEU A 1 101 ? -15.859 -2.524 8.697 1.00 93.75 101 LEU A CA 1
ATOM 797 C C . LEU A 1 101 ? -15.280 -1.125 9.009 1.00 93.75 101 LEU A C 1
ATOM 799 O O . LEU A 1 101 ? -14.064 -0.975 8.880 1.00 93.75 101 LEU A O 1
ATOM 803 N N . PRO A 1 102 ? -16.051 -0.116 9.472 1.00 93.38 102 PRO A N 1
ATOM 804 C CA . PRO A 1 102 ? -15.492 1.196 9.813 1.00 93.38 102 PRO A CA 1
ATOM 805 C C . PRO A 1 102 ? -14.481 1.158 10.966 1.00 93.38 102 PRO A C 1
ATOM 807 O O . PRO A 1 102 ? -13.567 1.977 11.011 1.00 93.38 102 PRO A O 1
ATOM 810 N N . ASN A 1 103 ? -14.607 0.190 11.877 1.00 93.69 103 ASN A N 1
ATOM 811 C CA . ASN A 1 103 ? -13.768 0.076 13.069 1.00 93.69 103 ASN A CA 1
ATOM 812 C C . ASN A 1 103 ? -12.438 -0.649 12.817 1.00 93.69 103 ASN A C 1
ATOM 814 O O . ASN A 1 103 ? -11.516 -0.527 13.635 1.00 93.69 103 ASN A O 1
ATOM 818 N N . THR A 1 104 ? -12.332 -1.363 11.695 1.00 96.00 104 THR A N 1
ATOM 819 C CA . THR A 1 104 ? -11.119 -2.055 11.230 1.00 96.00 104 THR A CA 1
ATOM 820 C C . THR A 1 104 ? -9.967 -1.077 10.995 1.00 96.00 104 THR A C 1
ATOM 822 O O . THR A 1 104 ? -10.171 0.121 10.764 1.00 96.00 104 THR A O 1
ATOM 825 N N . ARG A 1 105 ? -8.719 -1.557 11.012 1.00 94.69 105 ARG A N 1
ATOM 826 C CA . ARG A 1 105 ? -7.552 -0.693 10.756 1.00 94.69 105 ARG A CA 1
ATOM 827 C C . ARG A 1 105 ? -7.584 -0.069 9.362 1.00 94.69 105 ARG A C 1
ATOM 829 O O . ARG A 1 105 ? -7.180 1.093 9.206 1.00 94.69 105 ARG A O 1
ATOM 836 N N . ALA A 1 106 ? -8.043 -0.829 8.367 1.00 94.62 106 ALA A N 1
ATOM 837 C CA . ALA A 1 106 ? -8.219 -0.359 6.996 1.00 94.62 106 ALA A CA 1
ATOM 838 C C . ALA A 1 106 ? -9.372 0.656 6.893 1.00 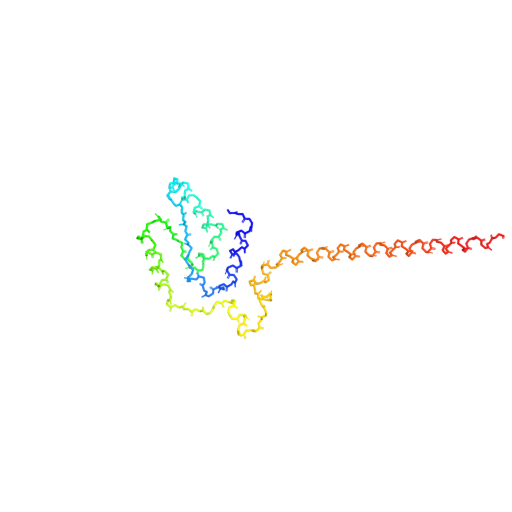94.62 106 ALA A C 1
ATOM 840 O O . ALA A 1 106 ? -9.172 1.741 6.345 1.00 94.62 106 ALA A O 1
ATOM 841 N N . GLY A 1 107 ? -10.527 0.360 7.501 1.00 93.44 107 GLY A N 1
ATOM 842 C CA . GLY A 1 107 ? -11.692 1.250 7.542 1.00 93.44 107 GLY A CA 1
ATOM 843 C C . GLY A 1 107 ? -11.373 2.599 8.180 1.00 93.44 107 GLY A C 1
ATOM 844 O O . GLY A 1 107 ? -11.563 3.639 7.551 1.00 93.44 107 GLY A O 1
ATOM 845 N N . LYS A 1 108 ? -10.744 2.601 9.360 1.00 92.62 108 LYS A N 1
ATOM 846 C CA . LYS A 1 108 ? -10.284 3.834 10.021 1.00 92.62 108 LYS A CA 1
ATOM 847 C C . LYS A 1 108 ? -9.357 4.664 9.135 1.00 92.62 108 LYS A C 1
ATOM 849 O O . LYS A 1 108 ? -9.455 5.885 9.114 1.00 92.62 108 LYS A O 1
ATOM 854 N N . LYS A 1 109 ? -8.465 4.028 8.360 1.00 91.44 109 LYS A N 1
ATOM 855 C CA . LYS A 1 109 ? -7.586 4.765 7.432 1.00 91.44 109 LYS A CA 1
ATOM 856 C C . LYS A 1 109 ? -8.367 5.430 6.303 1.00 91.44 109 LYS A C 1
ATOM 858 O O . LYS A 1 109 ? -8.024 6.536 5.894 1.00 91.44 109 LYS A O 1
ATOM 863 N N . MET A 1 110 ? -9.389 4.747 5.796 1.00 89.25 110 MET A N 1
ATOM 864 C CA . MET A 1 110 ? -10.252 5.256 4.737 1.00 89.25 110 MET A CA 1
ATOM 865 C C . MET A 1 110 ? -11.050 6.478 5.209 1.00 89.25 110 MET A C 1
ATOM 867 O O . MET A 1 110 ? -11.107 7.483 4.498 1.00 89.25 110 MET A O 1
ATOM 871 N N . TYR A 1 111 ? -11.611 6.416 6.420 1.00 87.44 111 TYR A N 1
ATOM 872 C CA . TYR A 1 111 ? -12.466 7.471 6.969 1.00 87.44 111 TYR A CA 1
ATOM 873 C C . TYR A 1 111 ? -11.717 8.593 7.696 1.00 87.44 111 TYR A C 1
ATOM 875 O O . TYR A 1 111 ? -12.307 9.646 7.909 1.00 87.44 111 TYR A O 1
ATOM 883 N N . GLU A 1 112 ? -10.416 8.451 7.969 1.00 86.94 112 GLU A N 1
ATOM 884 C CA . GLU A 1 112 ? -9.582 9.431 8.691 1.00 86.94 112 GLU A CA 1
ATOM 885 C C . GLU A 1 112 ? -9.792 10.887 8.228 1.00 86.94 112 GLU A C 1
ATOM 887 O O . GLU A 1 112 ? -9.972 11.794 9.040 1.00 86.94 112 GLU A O 1
ATOM 892 N N . LYS A 1 113 ? -9.818 11.135 6.908 1.00 84.31 113 LYS A N 1
ATOM 893 C CA . LYS A 1 113 ? -10.031 12.497 6.384 1.00 84.31 113 LYS A CA 1
ATOM 894 C C . LYS A 1 113 ? -11.470 12.976 6.587 1.00 84.31 113 LYS A C 1
ATOM 896 O O . LYS A 1 113 ? -11.672 14.156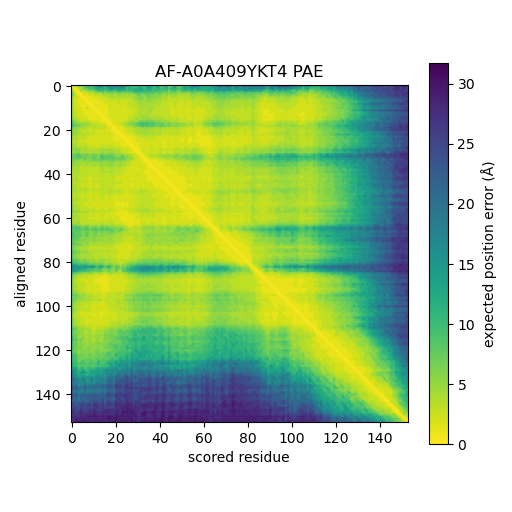 6.861 1.00 84.31 113 LYS A O 1
ATOM 901 N N . LEU A 1 114 ? -12.450 12.092 6.411 1.00 86.88 114 LEU A N 1
ATOM 902 C CA . LEU A 1 114 ? -13.862 12.427 6.592 1.00 86.88 114 LEU A CA 1
ATOM 903 C C . LEU A 1 114 ? -14.149 12.753 8.060 1.00 86.88 114 LEU A C 1
ATOM 905 O O . LEU A 1 114 ? -14.763 13.775 8.346 1.00 86.88 114 LEU A O 1
ATOM 909 N N . GLU A 1 115 ? -13.641 11.933 8.978 1.00 87.38 115 GLU A N 1
ATOM 910 C CA . GLU A 1 115 ? -13.745 12.158 10.420 1.00 87.38 115 GLU A CA 1
ATOM 911 C C . GLU A 1 115 ? -13.098 13.482 10.826 1.00 87.38 115 GLU A C 1
ATOM 913 O O . GLU A 1 115 ? -13.715 14.256 11.553 1.00 87.38 115 GLU A O 1
ATOM 918 N N . GLY A 1 116 ? -11.913 13.800 10.294 1.00 88.62 116 GLY A N 1
ATOM 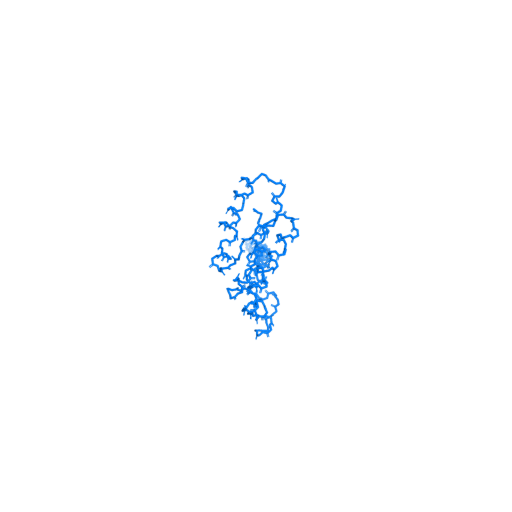919 C CA . GLY A 1 116 ? -11.260 15.083 10.557 1.00 88.62 116 GLY A CA 1
ATOM 920 C C . GLY A 1 116 ? -12.090 16.288 10.099 1.00 88.62 116 GLY A C 1
ATOM 921 O O . GLY A 1 116 ? -12.196 17.277 10.823 1.00 88.62 116 GLY A O 1
ATOM 922 N N . VAL A 1 117 ? -12.732 16.203 8.928 1.00 90.94 117 VAL A N 1
ATOM 923 C CA . VAL A 1 117 ? -13.625 17.268 8.433 1.00 90.94 117 VAL A CA 1
ATOM 924 C C . VAL A 1 117 ? -14.875 17.391 9.304 1.00 90.94 117 VAL A C 1
ATOM 926 O O . VAL A 1 117 ? -15.258 18.503 9.660 1.00 90.94 117 VAL A O 1
ATOM 929 N N . LEU A 1 118 ? -15.492 16.270 9.685 1.00 92.38 118 LEU A N 1
ATOM 930 C CA . LEU A 1 118 ? -16.668 16.262 10.559 1.00 92.38 118 LEU A CA 1
ATOM 931 C C . LEU A 1 118 ? -16.353 16.848 11.940 1.00 92.38 118 LEU A C 1
ATOM 933 O O . LEU A 1 118 ? -17.115 17.669 12.445 1.00 92.38 118 LEU A O 1
ATOM 937 N N . GLN A 1 119 ? -15.213 16.483 12.528 1.00 92.81 119 GLN A N 1
ATOM 938 C CA . GLN A 1 119 ? -14.760 17.017 13.814 1.00 92.81 119 GLN A CA 1
ATOM 939 C C . GLN A 1 119 ? -14.499 18.524 13.741 1.00 92.81 119 GLN A C 1
ATOM 941 O O . GLN A 1 119 ? -14.964 19.263 14.608 1.00 92.81 119 GLN A O 1
ATOM 946 N N . ALA A 1 120 ? -13.819 18.995 12.691 1.00 93.38 120 ALA A N 1
ATOM 947 C CA . ALA A 1 120 ? -13.592 20.422 12.480 1.00 93.38 120 ALA A CA 1
ATOM 948 C C . ALA A 1 120 ? -14.913 21.189 12.310 1.00 93.38 120 ALA A C 1
ATOM 950 O O . ALA A 1 120 ? -15.094 22.254 12.900 1.00 93.38 120 ALA A O 1
ATOM 951 N N . HIS A 1 121 ? -15.860 20.625 11.555 1.00 93.56 121 HIS A N 1
ATOM 952 C CA . HIS A 1 121 ? -17.182 21.215 11.367 1.00 93.56 121 HIS A CA 1
ATOM 953 C C . HIS A 1 121 ? -17.974 21.283 12.683 1.00 93.56 121 HIS A C 1
ATOM 955 O O . HIS A 1 121 ? -18.527 22.329 13.016 1.00 93.56 121 HIS A O 1
ATOM 961 N N . HIS A 1 122 ? -17.990 20.207 13.477 1.00 94.12 122 HIS A N 1
ATOM 962 C CA . HIS A 1 122 ? -18.631 20.203 14.796 1.00 94.12 122 HIS A CA 1
ATOM 963 C C . HIS A 1 122 ? -17.997 21.217 15.757 1.00 94.12 122 HIS A C 1
ATOM 965 O O . HIS A 1 122 ? -18.727 21.928 16.447 1.00 94.12 122 HIS A O 1
ATOM 971 N N . ALA A 1 123 ? -16.667 21.336 15.774 1.00 94.38 123 ALA A N 1
ATOM 972 C CA . ALA A 1 123 ? -15.969 22.320 16.599 1.00 94.38 123 ALA A CA 1
ATOM 973 C C . ALA A 1 123 ? -16.317 23.763 16.194 1.00 94.38 123 ALA A C 1
ATOM 975 O O . ALA A 1 123 ? -16.563 24.604 17.059 1.00 94.38 123 ALA A O 1
ATOM 976 N N . ALA A 1 124 ? -16.407 24.042 14.890 1.00 93.12 124 ALA A N 1
ATOM 977 C CA . ALA A 1 124 ? -16.817 25.351 14.385 1.00 93.12 124 ALA A CA 1
ATOM 978 C C . ALA A 1 124 ? -18.264 25.693 14.781 1.00 93.12 124 ALA A C 1
ATOM 980 O O . ALA A 1 124 ? -18.530 26.801 15.250 1.00 93.12 124 ALA A O 1
ATOM 981 N N . LEU A 1 125 ? -19.194 24.735 14.666 1.00 94.06 125 LEU A N 1
ATOM 982 C CA . LEU A 1 125 ? -20.575 24.915 15.128 1.00 94.06 125 LEU A CA 1
ATOM 983 C C . LEU A 1 125 ? -20.637 25.183 16.636 1.00 94.06 125 LEU A C 1
ATOM 985 O O . LEU A 1 125 ? -21.343 26.095 17.063 1.00 94.06 125 LEU A O 1
ATOM 989 N N . GLN A 1 126 ? -19.875 24.437 17.442 1.00 93.69 126 GLN A N 1
ATOM 990 C CA . GLN A 1 126 ? -19.799 24.667 18.885 1.00 93.69 126 GLN A CA 1
ATOM 991 C C . GLN A 1 126 ? -19.289 26.078 19.194 1.00 93.69 126 GLN A C 1
ATOM 993 O O . GLN A 1 126 ? -19.926 26.791 19.965 1.00 93.69 126 GLN A O 1
ATOM 998 N N . GLN A 1 127 ? -18.200 26.519 18.559 1.00 92.25 127 GLN A N 1
ATOM 999 C CA . GLN A 1 127 ? -17.666 27.873 18.743 1.00 92.25 127 GLN A CA 1
ATOM 1000 C C . GLN A 1 127 ? -18.691 28.958 18.396 1.00 92.25 127 GLN A C 1
ATOM 1002 O O . GLN A 1 127 ? -18.841 29.910 19.160 1.00 92.25 127 GLN A O 1
ATOM 1007 N N . HIS A 1 128 ? -19.435 28.798 17.297 1.00 90.75 128 HIS A N 1
ATOM 1008 C CA . HIS A 1 128 ? -20.496 29.735 16.925 1.00 90.75 128 HIS A CA 1
ATOM 1009 C C . HIS A 1 128 ? -21.618 29.791 17.966 1.00 90.75 128 HIS A C 1
ATOM 1011 O O . HIS A 1 128 ? -22.014 30.883 18.371 1.00 90.75 128 HIS A O 1
ATOM 1017 N N . VAL A 1 129 ? -22.091 28.638 18.448 1.00 93.06 129 VAL A N 1
ATOM 1018 C CA . VAL A 1 129 ? -23.126 28.577 19.493 1.00 93.06 129 VAL A CA 1
ATOM 1019 C C . VAL A 1 129 ? -22.638 29.245 20.782 1.00 93.06 129 VAL A C 1
ATOM 1021 O O . VAL A 1 129 ? -23.352 30.075 21.345 1.00 93.06 129 VAL A O 1
ATOM 1024 N N . TYR A 1 130 ? -21.411 28.953 21.225 1.00 91.06 130 TYR A N 1
ATOM 1025 C CA . TYR A 1 130 ? -20.825 29.581 22.414 1.00 91.06 130 TYR A CA 1
ATOM 1026 C C . TYR A 1 130 ? -20.678 31.100 22.259 1.00 91.06 130 TYR A C 1
ATOM 1028 O O . TYR A 1 130 ? -21.036 31.837 23.177 1.00 91.06 130 TYR A O 1
ATOM 1036 N N . ALA A 1 131 ? -20.206 31.584 21.106 1.00 90.56 131 ALA A N 1
ATOM 1037 C CA . ALA A 1 131 ? -20.070 33.016 20.840 1.00 90.56 131 ALA A CA 1
ATOM 1038 C C . ALA A 1 131 ? -21.429 33.737 20.866 1.00 90.56 131 ALA A C 1
ATOM 1040 O O . ALA A 1 131 ? -21.557 34.793 21.489 1.00 90.56 131 ALA A O 1
ATOM 1041 N N . SER A 1 132 ? -22.465 33.145 20.261 1.00 88.75 132 SER A N 1
ATOM 1042 C CA . SER A 1 132 ? -23.825 33.689 20.301 1.00 88.75 132 SER A CA 1
ATOM 1043 C C . SER A 1 132 ? -24.396 33.720 21.723 1.00 88.75 132 SER A C 1
ATOM 1045 O O . SER A 1 132 ? -24.915 34.755 22.142 1.00 88.75 132 SER A O 1
ATOM 1047 N N . LEU A 1 133 ? -24.243 32.644 22.504 1.00 86.94 133 LEU A N 1
ATOM 1048 C CA . LEU A 1 133 ? -24.708 32.586 23.898 1.00 86.94 133 LEU A CA 1
ATOM 1049 C C . LEU A 1 133 ? -23.987 33.595 24.807 1.00 86.94 133 LEU A C 1
ATOM 1051 O O . LEU A 1 133 ? -24.628 34.231 25.648 1.00 86.94 133 LEU A O 1
ATOM 1055 N N . LEU A 1 134 ? -22.678 33.785 24.617 1.00 84.69 134 LEU A N 1
ATOM 1056 C CA . LEU A 1 134 ? -21.898 34.795 25.338 1.00 84.69 134 LEU A CA 1
ATOM 1057 C C . LEU A 1 134 ? -22.341 36.212 24.966 1.00 84.69 134 LEU A C 1
ATOM 1059 O O . LEU A 1 134 ? -22.518 37.038 25.856 1.00 84.69 134 LEU A O 1
ATOM 1063 N N . SER A 1 135 ? -22.587 36.486 23.680 1.00 84.75 135 SER A N 1
ATOM 1064 C CA . SER A 1 135 ? -23.080 37.796 23.234 1.00 84.75 135 SER A CA 1
ATOM 1065 C C . SER A 1 135 ? -24.461 38.130 23.809 1.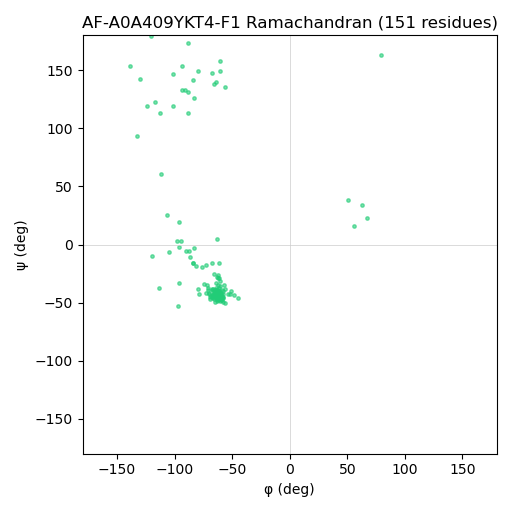00 84.75 135 SER A C 1
ATOM 1067 O O . SER A 1 135 ? -24.682 39.255 24.253 1.00 84.75 135 SER A O 1
ATOM 1069 N N . PHE A 1 136 ? -25.362 37.143 23.884 1.00 83.06 136 PHE A N 1
ATOM 1070 C CA . PHE A 1 136 ? -26.694 37.315 24.460 1.00 83.06 136 PHE A CA 1
ATOM 1071 C C . PHE A 1 136 ? -26.626 37.543 25.974 1.00 83.06 136 PHE A C 1
ATOM 1073 O O . PHE A 1 136 ? -27.255 38.464 26.490 1.00 83.06 136 PHE A O 1
ATOM 1080 N N . SER A 1 137 ? -25.797 36.763 26.676 1.00 82.12 137 SER A N 1
ATOM 1081 C CA . SER A 1 137 ? -25.545 36.945 28.112 1.00 82.12 137 SER A CA 1
ATOM 1082 C C . SER A 1 137 ? -24.963 38.328 28.415 1.00 82.12 137 SER A C 1
ATOM 1084 O O . SER A 1 137 ? -25.401 38.983 29.354 1.00 82.12 137 SER A O 1
ATOM 1086 N N . PHE A 1 138 ? -24.017 38.804 27.598 1.00 78.12 138 PHE A N 1
ATOM 1087 C CA . PHE A 1 138 ? -23.401 40.120 27.768 1.00 78.12 138 PHE A CA 1
ATOM 1088 C C . PHE A 1 138 ? -24.406 41.254 27.527 1.00 78.12 138 PHE A C 1
ATOM 1090 O O . PHE A 1 138 ? -24.474 42.189 28.319 1.00 78.12 138 PHE A O 1
ATOM 1097 N N . HIS A 1 139 ? -25.237 41.147 26.484 1.00 78.31 139 HIS A N 1
ATOM 1098 C CA . HIS A 1 139 ? -26.286 42.130 26.204 1.00 78.31 139 HIS A CA 1
ATOM 1099 C C . HIS A 1 139 ? -27.324 42.183 27.333 1.00 78.31 139 HIS A C 1
ATOM 1101 O O . HIS A 1 139 ? -27.683 43.264 27.788 1.00 78.31 139 HIS A O 1
ATOM 1107 N N . HIS A 1 140 ? -27.750 41.022 27.840 1.00 75.44 140 HIS A N 1
ATOM 1108 C CA . HIS A 1 140 ? -28.683 40.940 28.962 1.00 75.44 140 HIS A CA 1
ATOM 1109 C C . HIS A 1 140 ? -28.094 41.542 30.249 1.00 75.44 140 HIS A C 1
ATOM 1111 O O . HIS A 1 140 ? -28.807 42.234 30.980 1.00 75.44 140 HIS A O 1
ATOM 1117 N N . LEU A 1 141 ? -26.809 41.304 30.535 1.00 71.75 141 LEU A N 1
ATOM 1118 C CA . LEU A 1 141 ? -26.142 41.869 31.711 1.00 71.75 141 LEU A CA 1
ATOM 1119 C C . LEU A 1 141 ? -26.075 43.401 31.625 1.00 71.75 141 LEU A C 1
ATOM 1121 O O . LEU A 1 141 ? -26.390 44.091 32.590 1.00 71.75 141 LEU A O 1
ATOM 1125 N N . VAL A 1 142 ? -25.721 43.929 30.449 1.00 72.56 142 VAL A N 1
ATOM 1126 C CA . VAL A 1 142 ? -25.652 45.374 30.194 1.00 72.56 142 VAL A CA 1
ATOM 1127 C C . VAL A 1 142 ? -27.038 46.021 30.292 1.00 72.56 142 VAL A C 1
ATOM 1129 O O . VAL A 1 142 ? -27.161 47.068 30.923 1.00 72.56 142 VAL A O 1
ATOM 1132 N N . SER A 1 143 ? -28.091 45.394 29.755 1.00 70.19 143 SER A N 1
ATOM 1133 C CA . SER A 1 143 ? -29.469 45.890 29.898 1.00 70.19 143 SER A CA 1
ATOM 1134 C C . SER A 1 143 ? -29.935 45.922 31.356 1.00 70.19 143 SER A C 1
ATOM 1136 O O . SER A 1 143 ? -30.415 46.957 31.802 1.00 70.19 143 SER A O 1
ATOM 1138 N N . GLN A 1 144 ? -29.712 44.857 32.137 1.00 70.25 144 GLN A N 1
ATOM 1139 C CA . GLN A 1 144 ? -30.054 44.858 33.568 1.00 70.25 144 GLN A CA 1
ATOM 1140 C C . GLN A 1 144 ? -29.304 45.941 34.357 1.00 70.25 144 GLN A C 1
ATOM 1142 O O . GLN A 1 144 ? -29.849 46.521 35.293 1.00 70.25 144 GLN A O 1
ATOM 1147 N N . GLN A 1 145 ? -28.055 46.223 33.991 1.00 65.06 145 GLN A N 1
ATOM 1148 C CA . GLN A 1 145 ? -27.245 47.232 34.666 1.00 65.06 145 GLN A CA 1
ATOM 1149 C C . GLN A 1 145 ? -27.692 48.663 34.311 1.00 65.06 145 GLN A C 1
ATOM 1151 O O . GLN A 1 145 ? -27.686 49.534 35.179 1.00 65.06 145 GLN A O 1
ATOM 1156 N N . LEU A 1 146 ? -28.151 48.892 33.075 1.00 59.66 146 LEU A N 1
ATOM 1157 C CA . LEU A 1 146 ? -28.750 50.158 32.632 1.00 59.66 146 LEU A CA 1
ATOM 1158 C C . LEU A 1 146 ? -30.142 50.400 33.244 1.00 59.66 146 LEU A C 1
ATOM 1160 O O . LEU A 1 146 ? -30.448 51.531 33.633 1.00 59.66 146 LEU A O 1
ATOM 1164 N N . ASP A 1 147 ? -30.952 49.351 33.403 1.00 61.19 147 ASP A N 1
ATOM 1165 C CA . ASP A 1 147 ? -32.255 49.432 34.076 1.00 61.19 147 ASP A CA 1
ATOM 1166 C C . ASP A 1 147 ? -32.096 49.766 35.571 1.00 61.19 147 ASP A C 1
ATOM 1168 O O . ASP A 1 147 ? -32.814 50.617 36.095 1.00 61.19 147 ASP A O 1
ATOM 1172 N N . CYS A 1 148 ? -31.094 49.195 36.254 1.00 56.50 148 CYS A N 1
ATOM 1173 C CA . CYS A 1 148 ? -30.770 49.542 37.646 1.00 56.50 148 CYS A CA 1
ATOM 1174 C C . CYS A 1 148 ? -30.309 51.001 37.823 1.00 56.50 148 CYS A C 1
ATOM 1176 O O . CYS A 1 148 ? -30.595 51.611 38.853 1.00 56.50 148 CYS A O 1
ATOM 1178 N N . CYS A 1 149 ? -29.617 51.582 36.838 1.00 53.38 149 CYS A N 1
ATOM 1179 C CA . CYS A 1 149 ? -29.192 52.985 36.884 1.00 53.38 149 CYS A CA 1
ATOM 1180 C C . CYS A 1 149 ? -30.335 53.979 36.611 1.00 53.38 149 CYS A C 1
ATOM 1182 O O . CYS A 1 149 ? -30.220 55.143 36.988 1.00 53.38 149 CYS A O 1
ATOM 1184 N N . SER A 1 150 ? -31.439 53.544 35.998 1.00 53.34 150 SER A N 1
ATOM 1185 C CA . SER A 1 150 ? -32.554 54.426 35.613 1.00 53.34 150 SER A CA 1
ATOM 1186 C C . SER A 1 150 ? -33.602 54.636 36.719 1.00 53.34 150 SER A C 1
ATOM 1188 O O . SER A 1 150 ? -34.503 55.451 36.554 1.00 53.34 150 SER A O 1
ATOM 1190 N N . VAL A 1 151 ? -33.487 53.937 37.856 1.00 51.53 151 VAL A N 1
ATOM 1191 C CA . VAL A 1 151 ? -34.413 54.035 39.010 1.00 51.53 151 VAL A CA 1
ATOM 1192 C C . VAL A 1 151 ? -33.875 54.967 40.116 1.00 51.53 151 VAL A C 1
ATOM 1194 O O . VAL A 1 151 ? -34.503 55.143 41.156 1.00 51.53 151 VAL A O 1
ATOM 1197 N N . VAL A 1 152 ? -32.719 55.603 39.900 1.00 48.75 152 VAL A N 1
ATOM 1198 C CA . VAL A 1 152 ? -32.098 56.544 40.851 1.00 48.75 152 VAL A CA 1
ATOM 1199 C C . VAL A 1 152 ? -32.121 57.966 40.283 1.00 48.75 152 VAL A C 1
ATOM 1201 O O . VAL A 1 152 ? -31.070 58.556 40.066 1.00 48.75 152 VAL A O 1
ATOM 1204 N N . TYR A 1 153 ? -33.309 58.506 40.011 1.00 41.47 153 TYR A N 1
ATOM 1205 C CA . TYR A 1 153 ? -33.550 59.944 39.837 1.00 41.47 153 TYR A CA 1
ATOM 1206 C C . TYR A 1 153 ? -34.969 60.301 40.272 1.00 41.47 153 TYR A C 1
ATOM 1208 O O . TYR A 1 153 ? -35.889 59.500 39.992 1.00 41.47 153 TYR A O 1
#

Mean predicted aligned error: 9.24 Å

Radius of gyration: 28.43 Å; Cα contacts (8 Å, |Δi|>4): 126; chains: 1; bounding box: 50×82×65 Å

pLDDT: mean 87.97, std 10.5, range [41.47, 97.44]

Sec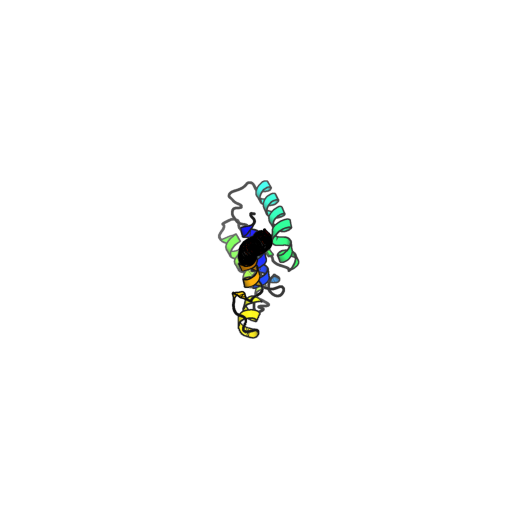ondary structure (DSSP, 8-state):
--HHHHHHHHHHHHHH-TTTGGG-EEEE--TTSS-HHHHHHHHHHIIIIISHHHHTTT-EEEE--SSHHHHHHHHHHHHHHTTS-PPPHHHIIIIIS---GGGSHHHHHHHHHHHHHHHHHHHHHHHHHHHHHHHHHHHHHHHHHHHHHTT--

Sequence (153 aa):
MGGTTLKNLQMFERLCGKDCLHNVTLVTTMWDDVEEHIGTEREKQLREDYFAAMIAKQADLVRADNTPSSTQGIISTIIKNLKTLHPLELQKELVAYQMDLPNTRAGKKMYEKLEGVLQAHHAALQQHVYASLLSFSFHHLVSQQLDCCSVVY

Solvent-accessible surface area (backbone atoms only — not comparable to full-atom values): 8551 Å² total; per-residue (Å²): 136,57,76,67,58,55,50,52,50,59,28,48,52,41,32,36,23,84,83,37,32,50,60,38,73,45,73,48,67,68,58,86,80,44,59,67,71,61,48,50,54,51,50,48,48,42,44,66,75,72,37,37,74,43,45,77,40,55,23,45,80,45,79,37,72,87,40,73,66,42,54,52,50,52,53,51,50,52,60,69,44,59,82,70,82,57,82,33,39,48,55,43,35,43,65,77,64,64,38,55,67,66,75,29,73,29,32,42,59,69,42,47,67,57,52,52,52,52,51,52,51,52,50,51,53,50,51,51,51,51,51,52,52,50,53,51,52,51,52,51,52,52,50,55,54,52,56,65,60,68,73,75,122

Nearest PDB structures (foldseek):
  5dsz-assembly2_B  TM=6.762E-01  e=6.816E-01  Saccharolobus solfataricus
  3zjc-assembly2_B  TM=5.134E-01  e=1.173E+00  Homo sapiens
  3zjc-assembly4_C  TM=3.561E-01  e=5.354E-01  Homo sapiens

Foldseek 3Di:
DDPVVLLVLVLVCLQQDLVRLLLAEAEDEPCVVDDVVVSVVVVVCCCPPRCVVSVVSNHHYAYDPVDPVSVVVSVVSSVVSVPDDDRGQNRCCCPVVVDDQCRGPSNVSVCVVVVVVVVVVVVVVVVVVVVVVVVVVVVVVVVVVVVVVVVPD

Organism: NCBI:txid181874